Protein AF-A0A9D1GRP4-F1 (afdb_monomer_lite)

Secondary structure (DSSP, 8-state):
-HHHHHHHHHHHHHHHHHHHHHHHHHHHHHHHHSSPPPHHHHHHHHHHHHHHHHHHHHHHH-SSHHHHHHHHHHHHHHHHHHHHHHHHS-----HHHHHHHHHHHHHHHHHHHHS----

Sequence (119 aa):
MKSKLKSGLKIYLSLILFVLLVCFVYAFYLNKTNQEYHPVLKLFIGSISFLLLGLFYGNAVHKRGIFVGLFVAVVHLLLLKLIFFLSVGNYMFTPLSSAIYILSSGIGGILGISFKKIF

Radius of gyration: 15.11 Å; chains: 1; bounding box: 43×25×39 Å

Structure (mmCIF, N/CA/C/O backbone):
data_AF-A0A9D1GRP4-F1
#
_entry.id   AF-A0A9D1GRP4-F1
#
loop_
_atom_site.group_PDB
_atom_site.id
_atom_site.type_symbol
_atom_site.label_atom_id
_atom_site.label_alt_id
_atom_site.label_comp_id
_atom_site.label_asym_id
_atom_site.label_entity_id
_atom_site.label_seq_id
_atom_site.pdbx_PDB_ins_code
_atom_site.Cartn_x
_atom_site.Cartn_y
_atom_site.Cartn_z
_atom_site.occupancy
_atom_site.B_iso_or_equiv
_atom_site.auth_seq_id
_atom_site.auth_comp_id
_atom_site.auth_asym_id
_atom_site.auth_atom_id
_atom_site.pdbx_PDB_model_num
ATOM 1 N N . MET A 1 1 ? -29.128 8.405 10.572 1.00 46.88 1 MET A N 1
ATOM 2 C CA . MET A 1 1 ? -28.699 7.818 9.275 1.00 46.88 1 MET A CA 1
ATOM 3 C C . MET A 1 1 ? -27.796 8.744 8.447 1.00 46.88 1 MET A C 1
ATOM 5 O O . MET A 1 1 ? -26.764 8.282 7.978 1.00 46.88 1 MET A O 1
ATOM 9 N N . LYS A 1 2 ? -28.107 10.049 8.330 1.00 45.88 2 LYS A N 1
ATOM 10 C CA . LYS A 1 2 ? -27.313 11.034 7.557 1.00 45.88 2 LYS A CA 1
ATOM 11 C C . LYS A 1 2 ? -25.834 11.179 7.987 1.00 45.88 2 LYS A C 1
ATOM 13 O O . LYS A 1 2 ? -24.982 11.394 7.133 1.00 45.88 2 LYS A O 1
ATOM 18 N N . SER A 1 3 ? -25.501 11.034 9.277 1.00 55.53 3 SER A N 1
ATOM 19 C CA . SER A 1 3 ? -24.114 11.169 9.773 1.00 55.53 3 SER A CA 1
ATOM 20 C C . SER A 1 3 ? -23.215 9.969 9.442 1.00 55.53 3 SER A C 1
ATOM 22 O O . SER A 1 3 ? -22.076 10.164 9.027 1.00 55.53 3 SER A O 1
ATOM 24 N N . LYS A 1 4 ? -23.732 8.734 9.552 1.00 51.72 4 LYS A N 1
ATOM 25 C CA . LYS A 1 4 ? -23.003 7.507 9.172 1.00 51.72 4 LYS A CA 1
ATOM 26 C C . LYS A 1 4 ? -22.702 7.467 7.668 1.00 51.72 4 LYS A C 1
ATOM 28 O O . LYS A 1 4 ? -21.595 7.109 7.285 1.00 51.72 4 LYS A O 1
ATOM 33 N N . LEU A 1 5 ? -23.647 7.918 6.834 1.00 52.19 5 LEU A N 1
ATOM 34 C CA . LEU A 1 5 ? -23.454 8.065 5.385 1.00 52.19 5 LEU A CA 1
ATOM 35 C C . LEU A 1 5 ? -22.362 9.091 5.042 1.00 52.19 5 LEU A C 1
ATOM 37 O O . LEU A 1 5 ? -21.482 8.784 4.246 1.00 52.19 5 LEU A O 1
ATOM 41 N N . LYS A 1 6 ? -22.352 10.270 5.688 1.00 55.69 6 LYS A N 1
ATOM 42 C CA . LYS A 1 6 ? -21.291 11.281 5.497 1.00 55.69 6 LYS A CA 1
ATOM 43 C C . LYS A 1 6 ? -19.896 10.768 5.878 1.00 55.69 6 LYS A C 1
ATOM 45 O O . LYS A 1 6 ? -18.928 11.116 5.213 1.00 55.69 6 LYS A O 1
ATOM 50 N N . SER A 1 7 ? -19.789 9.959 6.933 1.00 57.56 7 SER A N 1
ATOM 51 C CA . SER A 1 7 ? -18.519 9.358 7.369 1.00 57.56 7 SER A CA 1
ATOM 52 C C . SER A 1 7 ? -18.015 8.297 6.383 1.00 57.56 7 SER A C 1
ATOM 54 O O . SER A 1 7 ? -16.849 8.342 6.000 1.00 57.56 7 SER A O 1
ATOM 56 N N . GLY A 1 8 ? -18.893 7.416 5.889 1.00 59.50 8 GLY A N 1
ATOM 57 C CA . GLY A 1 8 ? -18.529 6.429 4.866 1.00 59.50 8 GLY A CA 1
ATOM 58 C C . GLY A 1 8 ? -18.062 7.077 3.560 1.00 59.50 8 GLY A C 1
ATOM 59 O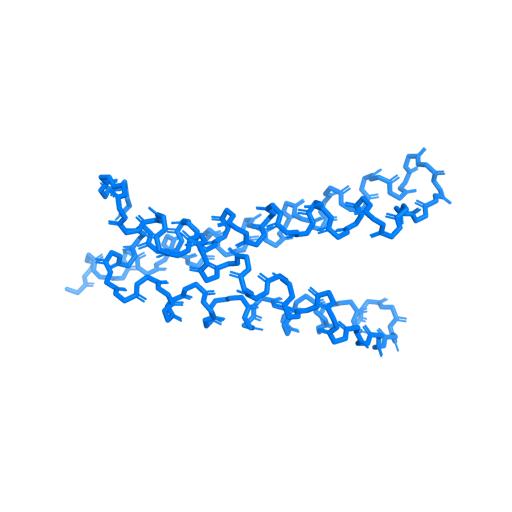 O . GLY A 1 8 ? -17.047 6.676 2.999 1.00 59.50 8 GLY A O 1
ATOM 60 N N . LEU A 1 9 ? -18.742 8.137 3.114 1.00 63.41 9 LEU A N 1
ATOM 61 C CA . LEU A 1 9 ? -18.410 8.842 1.870 1.00 63.41 9 LEU A CA 1
ATOM 62 C C . LEU A 1 9 ? -17.018 9.493 1.901 1.00 63.41 9 LEU A C 1
ATOM 64 O O . LEU A 1 9 ? -16.319 9.479 0.894 1.00 63.41 9 LEU A O 1
ATOM 68 N N . LYS A 1 10 ? -16.583 10.009 3.060 1.00 66.06 10 LYS A N 1
ATOM 69 C CA . LYS A 1 10 ? -15.226 10.560 3.233 1.00 66.06 10 LYS A CA 1
ATOM 70 C C . LYS A 1 10 ? -14.141 9.501 3.046 1.00 66.06 10 LYS A C 1
ATOM 72 O O . LYS A 1 10 ? -13.108 9.789 2.450 1.00 66.06 10 LYS A O 1
ATOM 77 N N . ILE A 1 11 ? -14.392 8.286 3.529 1.00 66.38 11 ILE A N 1
ATOM 78 C CA . ILE A 1 11 ? -13.467 7.157 3.402 1.00 66.38 11 ILE A CA 1
ATOM 79 C C . ILE A 1 11 ? -13.332 6.761 1.925 1.00 66.38 11 ILE A C 1
ATOM 81 O O . ILE A 1 11 ? -12.219 6.693 1.414 1.00 66.38 11 ILE A O 1
ATOM 85 N N . TYR A 1 12 ? -14.451 6.611 1.207 1.00 67.44 12 TYR A N 1
ATOM 86 C CA . TYR A 1 12 ? -14.433 6.323 -0.235 1.00 67.44 12 TYR A CA 1
ATOM 87 C C . TYR A 1 12 ? -13.781 7.436 -1.064 1.00 67.44 12 TYR A C 1
ATOM 89 O O . TYR A 1 12 ? -13.024 7.151 -1.988 1.00 67.44 12 TYR A O 1
ATOM 97 N N . LEU A 1 13 ? -14.023 8.704 -0.724 1.00 72.00 13 LEU A N 1
ATOM 98 C CA . LEU A 1 13 ? -13.378 9.830 -1.400 1.00 72.00 13 LEU A CA 1
ATOM 99 C C . LEU A 1 13 ? -11.856 9.817 -1.182 1.00 72.00 13 LEU A C 1
ATOM 101 O O . LEU A 1 13 ? -11.103 10.019 -2.131 1.00 72.00 13 LEU A O 1
ATOM 105 N N . SER A 1 14 ? -11.403 9.515 0.040 1.00 68.88 14 SER A N 1
ATOM 106 C CA . SER A 1 14 ? -9.982 9.315 0.351 1.00 68.88 14 SER A CA 1
ATOM 107 C C . SER A 1 14 ? -9.382 8.140 -0.433 1.00 68.88 14 SER A C 1
ATOM 109 O O . SER A 1 14 ? -8.247 8.248 -0.893 1.00 68.88 14 SER A O 1
ATOM 111 N N . LEU A 1 15 ? -10.155 7.067 -0.639 1.00 68.81 15 LEU A N 1
ATOM 112 C CA . LEU A 1 15 ? -9.794 5.911 -1.471 1.00 68.81 15 LEU A CA 1
ATOM 113 C C . LEU A 1 15 ? -9.471 6.336 -2.909 1.00 68.81 15 LEU A C 1
ATOM 115 O O . LEU A 1 15 ? -8.391 6.061 -3.427 1.00 68.81 15 LEU A O 1
ATOM 119 N N . ILE A 1 16 ? -10.404 7.054 -3.533 1.00 74.62 16 ILE A N 1
ATOM 120 C CA . ILE A 1 16 ? -10.297 7.488 -4.930 1.00 74.62 16 ILE A CA 1
ATOM 121 C C . ILE A 1 16 ? -9.142 8.481 -5.096 1.00 74.62 16 ILE A C 1
ATOM 123 O O . ILE A 1 16 ? -8.347 8.347 -6.025 1.00 74.62 16 ILE A O 1
ATOM 127 N N . LEU A 1 17 ? -9.007 9.436 -4.171 1.00 77.31 17 LEU A N 1
ATOM 128 C CA . LEU A 1 17 ? -7.905 10.403 -4.163 1.00 77.31 17 LEU A CA 1
ATOM 129 C C . LEU A 1 17 ? -6.539 9.727 -4.047 1.00 77.31 17 LEU A C 1
ATOM 131 O O . LEU A 1 17 ? -5.615 10.112 -4.760 1.00 77.31 17 LEU A O 1
ATOM 135 N N . PHE A 1 18 ? -6.409 8.717 -3.186 1.00 76.00 18 PHE A N 1
ATOM 136 C CA . PHE A 1 18 ? -5.158 7.979 -3.033 1.00 76.00 18 PHE A CA 1
ATOM 137 C C . PHE A 1 18 ? -4.764 7.268 -4.331 1.00 76.00 18 PHE A C 1
ATOM 139 O O . PHE A 1 18 ? -3.632 7.414 -4.791 1.00 76.00 18 PHE A O 1
ATOM 146 N N . VAL A 1 19 ? -5.702 6.546 -4.953 1.00 75.44 19 VAL A N 1
ATOM 147 C CA . VAL A 1 19 ? -5.446 5.838 -6.217 1.00 75.44 19 VAL A CA 1
ATOM 148 C C . VAL A 1 19 ? -5.073 6.823 -7.328 1.00 75.44 19 VAL A C 1
ATOM 150 O O . VAL A 1 19 ? -4.068 6.615 -8.007 1.00 75.44 19 VAL A O 1
ATOM 153 N N . LEU A 1 20 ? -5.818 7.925 -7.469 1.00 79.06 20 LEU A N 1
ATOM 154 C CA . LEU A 1 20 ? -5.521 8.974 -8.450 1.00 79.06 20 LEU A CA 1
ATOM 155 C C . LEU A 1 20 ? -4.130 9.573 -8.248 1.00 79.06 20 LEU A C 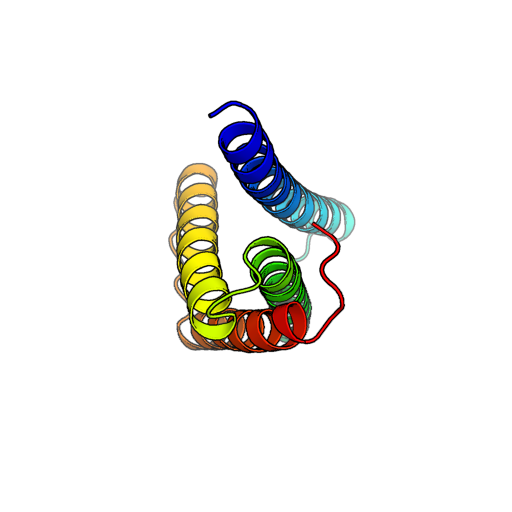1
ATOM 157 O O . LEU A 1 20 ? -3.391 9.730 -9.217 1.00 79.06 20 LEU A O 1
ATOM 161 N N . LEU A 1 21 ? -3.759 9.879 -7.004 1.00 81.44 21 LEU A N 1
ATOM 162 C CA . LEU A 1 21 ? -2.463 10.471 -6.686 1.00 81.44 21 LEU A CA 1
ATOM 163 C C . LEU A 1 21 ? -1.317 9.513 -7.024 1.00 81.44 21 LEU A C 1
ATOM 165 O O . LEU A 1 21 ? -0.353 9.924 -7.666 1.00 81.44 21 LEU A O 1
ATOM 169 N N . VAL A 1 22 ? -1.431 8.234 -6.657 1.00 77.19 22 VAL A N 1
ATOM 170 C CA . VAL A 1 22 ? -0.410 7.221 -6.974 1.00 77.19 22 VAL A CA 1
ATOM 171 C C . VAL A 1 22 ? -0.270 7.038 -8.487 1.00 77.19 22 VAL A C 1
ATOM 173 O O . VAL A 1 22 ? 0.851 7.036 -9.002 1.00 77.19 22 VAL A O 1
ATOM 176 N N . CYS A 1 23 ? -1.386 6.935 -9.214 1.00 77.69 23 CYS A N 1
ATOM 177 C CA . CYS A 1 23 ? -1.372 6.828 -10.673 1.00 77.69 23 CYS A CA 1
ATOM 178 C C . CYS A 1 23 ? -0.761 8.070 -11.334 1.00 77.69 23 CYS A C 1
ATOM 180 O O . CYS A 1 23 ? 0.064 7.931 -12.235 1.00 77.69 23 CYS A O 1
ATOM 182 N N . PHE A 1 24 ? -1.117 9.270 -10.869 1.00 81.94 24 PHE A N 1
ATOM 183 C CA . PHE A 1 24 ? -0.592 10.528 -11.398 1.00 81.94 24 PHE A CA 1
ATOM 184 C C . PHE A 1 24 ? 0.919 10.654 -11.184 1.00 81.94 24 PHE A C 1
ATOM 186 O O . PHE A 1 24 ? 1.643 10.956 -12.130 1.00 81.94 24 PHE A O 1
ATOM 193 N N . VAL A 1 25 ? 1.411 10.372 -9.972 1.00 80.31 25 VAL A N 1
ATOM 194 C CA . VAL A 1 25 ? 2.851 10.419 -9.661 1.00 80.31 25 VAL A CA 1
ATOM 195 C C . VAL A 1 25 ? 3.627 9.431 -10.533 1.00 80.31 25 VAL A C 1
ATOM 197 O O . VAL A 1 25 ? 4.661 9.791 -11.098 1.00 80.31 25 VAL A O 1
ATOM 200 N N . TYR A 1 26 ? 3.113 8.208 -10.691 1.00 76.12 26 TYR A N 1
ATOM 201 C CA . TYR A 1 26 ? 3.752 7.189 -11.523 1.00 76.12 26 TYR A CA 1
ATOM 202 C C . TYR A 1 26 ? 3.779 7.582 -13.009 1.00 76.12 26 TYR A C 1
ATOM 204 O O . TYR A 1 26 ? 4.829 7.494 -13.647 1.00 76.12 26 TYR A O 1
ATOM 212 N N . ALA A 1 27 ? 2.658 8.071 -13.549 1.00 77.88 27 ALA A N 1
ATOM 213 C CA . ALA A 1 27 ? 2.563 8.514 -14.939 1.00 77.88 27 ALA A CA 1
ATOM 214 C C . ALA A 1 27 ? 3.451 9.738 -15.223 1.00 77.88 27 ALA A C 1
ATOM 216 O O . ALA A 1 27 ? 4.132 9.786 -16.247 1.00 77.88 27 ALA A O 1
ATOM 217 N N . PHE A 1 28 ? 3.487 10.706 -14.302 1.00 82.25 28 PHE A N 1
ATOM 218 C CA . PHE A 1 28 ? 4.332 11.893 -14.424 1.00 82.25 28 PHE A CA 1
ATOM 219 C C . PHE A 1 28 ? 5.819 11.532 -14.456 1.00 82.25 28 PHE A C 1
ATOM 221 O O . PHE A 1 28 ? 6.570 12.081 -15.262 1.00 82.25 28 PHE A O 1
ATOM 228 N N . TYR A 1 29 ? 6.246 10.595 -13.607 1.00 77.44 29 TYR A N 1
ATOM 229 C CA . TYR A 1 29 ? 7.626 10.125 -13.605 1.00 77.44 29 TYR A CA 1
ATOM 230 C C . TYR A 1 29 ? 8.003 9.449 -14.921 1.00 77.44 29 TYR A C 1
ATOM 232 O O . TYR A 1 29 ? 8.988 9.852 -15.532 1.00 77.44 29 TYR A O 1
ATOM 240 N N . LEU A 1 30 ? 7.186 8.498 -15.387 1.00 78.06 30 LEU A N 1
ATOM 241 C CA . LEU A 1 30 ? 7.398 7.813 -16.666 1.00 78.06 30 LEU A CA 1
ATOM 242 C C . LEU A 1 30 ? 7.538 8.803 -17.826 1.00 78.06 30 LEU A C 1
ATOM 244 O O . LEU A 1 30 ? 8.473 8.685 -18.611 1.00 78.06 30 LEU A O 1
ATOM 248 N N . ASN A 1 31 ? 6.663 9.810 -17.890 1.00 80.06 31 ASN A N 1
ATOM 249 C CA . ASN A 1 31 ? 6.699 10.823 -18.946 1.00 80.06 31 ASN A CA 1
ATOM 250 C C . ASN A 1 31 ? 7.966 11.698 -18.894 1.00 80.06 31 ASN A C 1
ATOM 252 O O . ASN A 1 31 ? 8.417 12.21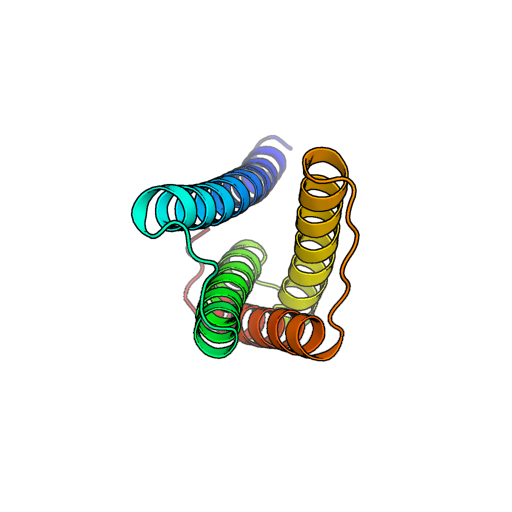3 -19.912 1.00 80.06 31 ASN A O 1
ATOM 256 N N . LYS A 1 32 ? 8.551 11.893 -17.705 1.00 77.12 32 LYS A N 1
ATOM 257 C CA . LYS A 1 32 ? 9.716 12.768 -17.525 1.00 77.12 32 LYS A CA 1
ATOM 258 C C . LYS A 1 32 ? 11.051 12.049 -17.696 1.00 77.12 32 LYS A C 1
ATOM 260 O O . LYS A 1 32 ? 12.011 12.673 -18.140 1.00 77.12 32 LYS A O 1
ATOM 265 N N . THR A 1 33 ? 11.137 10.776 -17.320 1.00 75.12 33 THR A N 1
ATOM 266 C CA . THR A 1 33 ? 12.394 10.013 -17.358 1.00 75.12 33 THR A CA 1
ATOM 267 C C . THR A 1 33 ? 12.466 9.024 -18.515 1.00 75.12 33 THR A C 1
ATOM 269 O O . THR A 1 33 ? 13.563 8.563 -18.820 1.00 75.12 33 THR A O 1
ATOM 272 N N . ASN A 1 34 ? 11.335 8.674 -19.147 1.00 75.88 34 ASN A N 1
ATOM 273 C CA . ASN A 1 34 ? 11.207 7.546 -20.084 1.00 75.88 34 ASN A CA 1
ATOM 274 C C . ASN A 1 34 ? 11.774 6.224 -19.533 1.00 75.88 34 ASN A C 1
ATOM 276 O O . ASN A 1 34 ? 12.117 5.314 -20.286 1.00 75.88 34 ASN A O 1
ATOM 280 N N . GLN A 1 35 ? 11.888 6.111 -18.211 1.00 73.44 35 GLN A N 1
ATOM 281 C CA . GLN A 1 35 ? 12.460 4.961 -17.527 1.00 73.44 35 GLN A CA 1
ATOM 282 C C . GLN A 1 35 ? 11.517 4.506 -16.424 1.00 73.44 35 GLN A C 1
ATOM 284 O O . GLN A 1 35 ? 10.913 5.317 -15.717 1.00 73.44 35 GLN A O 1
ATOM 289 N N . GLU A 1 36 ? 11.415 3.191 -16.244 1.00 71.88 36 GLU A N 1
ATOM 290 C CA . GLU A 1 36 ? 10.778 2.656 -15.051 1.00 71.88 36 GLU A CA 1
ATOM 291 C C . GLU A 1 36 ? 11.612 2.973 -13.808 1.00 71.88 36 GLU A C 1
ATOM 293 O O . GLU A 1 36 ? 12.843 3.000 -13.838 1.00 71.88 36 GLU A O 1
ATOM 298 N N . TYR A 1 37 ? 10.928 3.188 -12.683 1.00 71.12 37 TYR A N 1
ATOM 299 C CA . TYR A 1 37 ? 11.592 3.341 -11.396 1.00 71.12 37 TYR A CA 1
ATOM 300 C C . TYR A 1 37 ? 12.502 2.153 -11.096 1.00 71.12 37 TYR A C 1
ATOM 302 O O . TYR A 1 37 ? 12.097 0.996 -11.240 1.00 71.12 37 TYR A O 1
ATOM 310 N N . HIS A 1 38 ? 13.680 2.449 -10.541 1.00 82.06 38 HIS A N 1
ATOM 311 C CA . HIS A 1 38 ? 14.541 1.426 -9.964 1.00 82.06 38 HIS A CA 1
ATOM 312 C C . HIS A 1 38 ? 13.737 0.566 -8.961 1.00 82.06 38 HIS A C 1
ATOM 314 O O . HIS A 1 38 ? 13.020 1.135 -8.126 1.00 82.06 38 HIS A O 1
ATOM 320 N N . PRO A 1 39 ? 13.846 -0.779 -8.983 1.00 81.06 39 PRO A N 1
ATOM 321 C CA . PRO A 1 39 ? 12.986 -1.668 -8.193 1.00 81.06 39 PRO A CA 1
ATOM 322 C C . PRO A 1 39 ? 12.958 -1.346 -6.693 1.00 81.06 39 PRO A C 1
ATOM 324 O O . PRO A 1 39 ? 11.900 -1.374 -6.067 1.00 81.06 39 PRO A O 1
ATOM 327 N N . VAL A 1 40 ? 14.111 -0.971 -6.131 1.00 83.50 40 VAL A N 1
ATOM 328 C CA . VAL A 1 40 ? 14.244 -0.562 -4.721 1.00 83.50 40 VAL A CA 1
ATOM 329 C C . VAL A 1 40 ? 13.457 0.716 -4.429 1.00 83.50 40 VAL A C 1
ATOM 331 O O . VAL A 1 40 ? 12.746 0.789 -3.429 1.00 83.50 40 VAL A O 1
ATOM 334 N N . LEU A 1 41 ? 13.529 1.711 -5.318 1.00 82.38 41 LEU A N 1
ATOM 335 C CA . LEU A 1 41 ? 12.809 2.972 -5.150 1.00 82.38 41 LEU A CA 1
ATOM 336 C C . LEU A 1 41 ? 11.295 2.755 -5.269 1.00 82.38 41 LEU A C 1
ATOM 338 O O . LEU A 1 41 ? 10.528 3.292 -4.473 1.00 82.38 41 LEU A O 1
ATOM 342 N N . LYS A 1 42 ? 10.869 1.909 -6.217 1.00 83.56 42 LYS A N 1
ATOM 343 C CA . LYS A 1 42 ? 9.467 1.500 -6.388 1.00 83.56 42 LYS A CA 1
ATOM 344 C C . LYS A 1 42 ? 8.924 0.840 -5.120 1.00 83.56 42 LYS A C 1
ATOM 346 O O . LYS A 1 42 ? 7.825 1.174 -4.681 1.00 83.56 42 LYS A O 1
ATOM 351 N N . LEU A 1 43 ? 9.711 -0.050 -4.512 1.00 86.56 43 LEU A N 1
ATOM 352 C CA . LEU A 1 43 ? 9.363 -0.712 -3.257 1.00 86.56 43 LEU A CA 1
ATOM 353 C C . LEU A 1 43 ? 9.287 0.274 -2.084 1.00 86.56 43 LEU A C 1
ATOM 355 O O . LEU A 1 43 ? 8.351 0.211 -1.287 1.00 86.56 43 LEU A O 1
ATOM 359 N N . PHE A 1 44 ? 10.235 1.205 -1.991 1.00 88.38 44 PHE A N 1
ATOM 360 C CA . PHE A 1 44 ? 10.262 2.214 -0.934 1.00 88.38 44 PHE A CA 1
ATOM 361 C C . PHE A 1 44 ? 9.055 3.159 -1.010 1.00 88.38 44 PHE A C 1
ATOM 363 O O . PHE A 1 44 ? 8.319 3.299 -0.032 1.00 88.38 44 PHE A O 1
ATOM 370 N N . ILE A 1 45 ? 8.792 3.734 -2.189 1.00 86.81 45 ILE A N 1
ATOM 371 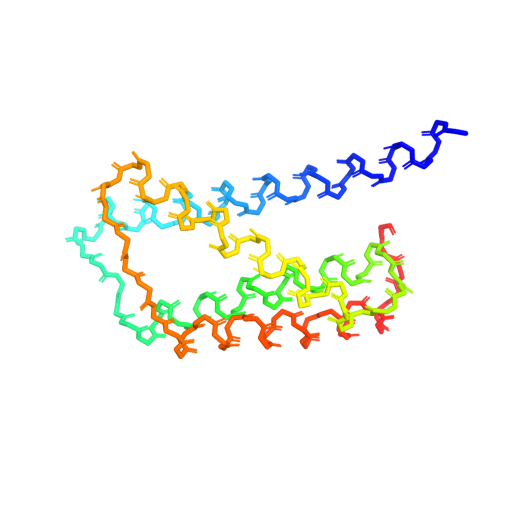C CA . ILE A 1 45 ? 7.643 4.622 -2.424 1.00 86.81 45 ILE A CA 1
ATOM 372 C C . ILE A 1 45 ? 6.335 3.871 -2.162 1.00 86.81 45 ILE A C 1
ATOM 374 O O . ILE A 1 45 ? 5.488 4.365 -1.419 1.00 86.81 45 ILE A O 1
ATOM 378 N N . GLY A 1 46 ? 6.193 2.654 -2.700 1.00 87.62 46 GLY A N 1
ATOM 379 C CA . GLY A 1 46 ? 5.011 1.822 -2.475 1.00 87.62 46 GLY A CA 1
ATOM 380 C C . GLY A 1 46 ? 4.770 1.530 -0.994 1.00 87.62 46 GLY A C 1
ATOM 381 O O . GLY A 1 46 ? 3.644 1.663 -0.520 1.00 87.62 46 GLY A O 1
ATOM 382 N N . SER A 1 47 ? 5.824 1.216 -0.237 1.00 90.31 47 SER A N 1
ATOM 383 C CA . SER A 1 47 ? 5.715 0.956 1.205 1.00 90.31 47 SER A CA 1
ATOM 384 C C . SER A 1 47 ? 5.233 2.193 1.961 1.00 90.31 47 SER A C 1
ATOM 386 O O . SER A 1 47 ? 4.278 2.104 2.727 1.00 90.31 47 SER A O 1
ATOM 388 N N . ILE A 1 48 ? 5.810 3.369 1.690 1.00 91.56 48 ILE A N 1
ATOM 389 C CA . ILE A 1 48 ? 5.369 4.627 2.313 1.00 91.56 48 ILE A CA 1
ATOM 390 C C . ILE A 1 48 ? 3.906 4.931 1.969 1.00 91.56 48 ILE A C 1
ATOM 392 O O . ILE A 1 48 ? 3.125 5.289 2.852 1.00 91.56 48 ILE A O 1
ATOM 396 N N . SER A 1 49 ? 3.508 4.760 0.706 1.00 89.62 49 SER A N 1
ATOM 397 C CA . SER A 1 49 ? 2.125 4.994 0.283 1.00 89.62 49 SER A CA 1
ATOM 398 C C . SER A 1 49 ? 1.143 4.068 1.0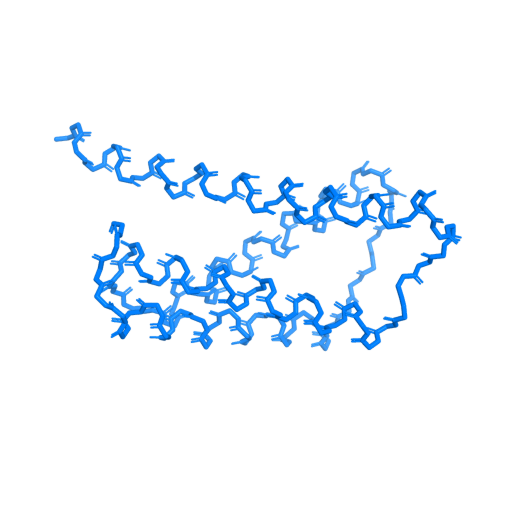06 1.00 89.62 49 SER A C 1
ATOM 400 O O . SER A 1 49 ? 0.126 4.535 1.517 1.00 89.62 49 SER A O 1
ATOM 402 N N . PHE A 1 50 ? 1.448 2.772 1.103 1.00 92.19 50 PHE A N 1
ATOM 403 C CA . PHE A 1 50 ? 0.587 1.812 1.799 1.00 92.19 50 PHE A CA 1
ATOM 404 C C . PHE A 1 50 ? 0.564 2.023 3.319 1.00 92.19 50 PHE A C 1
ATOM 406 O O . PHE A 1 50 ? -0.488 1.830 3.935 1.00 92.19 50 PHE A O 1
ATOM 413 N N . LEU A 1 51 ? 1.668 2.480 3.917 1.00 91.38 51 LEU A N 1
ATOM 414 C CA . LEU A 1 51 ? 1.718 2.885 5.323 1.00 91.38 51 LEU A CA 1
ATOM 415 C C . LEU A 1 51 ? 0.782 4.062 5.600 1.00 91.38 51 LEU A C 1
ATOM 417 O O . LEU A 1 51 ? -0.028 3.999 6.525 1.00 91.38 51 LEU A O 1
ATOM 421 N N . LEU A 1 52 ? 0.843 5.113 4.777 1.00 89.81 52 LEU A N 1
ATOM 422 C CA . LEU A 1 52 ? -0.045 6.273 4.901 1.00 89.81 52 LEU A CA 1
ATOM 423 C C . LEU A 1 52 ? -1.510 5.888 4.690 1.00 89.81 52 LEU A C 1
ATOM 425 O O . LEU A 1 52 ? -2.373 6.315 5.454 1.00 89.81 52 LEU A O 1
ATOM 429 N N . LEU A 1 53 ? -1.788 5.035 3.702 1.00 89.31 53 LEU A N 1
ATOM 430 C CA . LEU A 1 53 ? -3.123 4.488 3.471 1.00 89.31 53 LEU A CA 1
ATOM 431 C C . LEU A 1 53 ? -3.655 3.787 4.729 1.00 89.31 53 LEU A C 1
ATOM 433 O O . LEU A 1 53 ? -4.752 4.092 5.196 1.00 89.31 53 LEU A O 1
ATOM 437 N N . GLY A 1 54 ? -2.848 2.898 5.312 1.00 88.31 54 GLY A N 1
ATOM 438 C CA . GLY A 1 54 ? -3.187 2.210 6.553 1.00 88.31 54 GLY A CA 1
ATOM 439 C C . GLY A 1 54 ? -3.452 3.188 7.694 1.00 88.31 54 GLY A C 1
ATOM 440 O O . GLY A 1 54 ? -4.451 3.054 8.396 1.00 88.31 54 GLY A O 1
ATOM 441 N N . LEU A 1 55 ? -2.611 4.215 7.833 1.00 89.50 55 LEU A N 1
ATOM 442 C CA . LEU A 1 55 ? -2.735 5.251 8.858 1.00 89.50 55 LEU A CA 1
ATOM 443 C C . LEU A 1 55 ? -4.043 6.027 8.740 1.00 89.50 55 LEU A C 1
ATOM 445 O O . LEU A 1 55 ? -4.764 6.152 9.732 1.00 89.50 55 LEU A O 1
ATOM 449 N N . PHE A 1 56 ? -4.394 6.504 7.547 1.00 87.00 56 PHE A N 1
ATOM 450 C CA . PHE A 1 56 ? -5.628 7.264 7.349 1.00 87.00 56 PHE A CA 1
ATOM 451 C C . PHE A 1 56 ? -6.872 6.420 7.626 1.00 87.00 56 PHE A C 1
ATOM 453 O O . PHE A 1 56 ? -7.780 6.866 8.332 1.00 87.00 56 PHE A O 1
ATOM 460 N N . TYR A 1 57 ? -6.898 5.180 7.140 1.00 85.19 57 TYR A N 1
ATOM 461 C CA . TYR A 1 57 ? -8.025 4.278 7.367 1.00 85.19 57 TYR A CA 1
ATOM 462 C C . TYR A 1 57 ? -8.130 3.817 8.822 1.00 85.19 57 TYR A C 1
ATOM 464 O O . TYR A 1 57 ? -9.229 3.785 9.385 1.00 85.19 57 TYR A O 1
ATOM 472 N N . GLY A 1 58 ? -6.996 3.512 9.453 1.00 84.94 58 GLY A N 1
ATOM 473 C CA . GLY A 1 58 ? -6.915 3.204 10.876 1.00 84.94 58 GLY A CA 1
ATOM 474 C C . GLY A 1 58 ? -7.430 4.361 11.731 1.00 84.94 58 GLY A C 1
ATOM 475 O O . GLY A 1 58 ? -8.229 4.135 12.639 1.00 84.94 58 GLY A O 1
ATOM 476 N N . ASN A 1 59 ? -7.063 5.601 11.395 1.00 85.56 59 ASN A N 1
ATOM 477 C CA . ASN A 1 59 ? -7.538 6.795 12.095 1.00 85.56 59 ASN A CA 1
ATOM 478 C C . ASN A 1 59 ? -9.051 7.010 11.912 1.00 85.56 59 ASN A C 1
ATOM 480 O O . ASN A 1 59 ? -9.758 7.212 12.899 1.00 85.56 59 ASN A O 1
ATOM 484 N N . ALA A 1 60 ? -9.565 6.877 10.685 1.00 81.62 60 ALA A N 1
ATOM 485 C CA . ALA A 1 60 ? -10.985 7.083 10.383 1.00 81.62 60 ALA A CA 1
ATOM 486 C C . ALA A 1 60 ? -11.902 6.064 11.087 1.00 81.62 60 ALA A C 1
ATOM 488 O O . ALA A 1 60 ? -12.934 6.420 11.669 1.00 81.62 60 ALA A O 1
ATOM 489 N N . VAL A 1 61 ? -11.530 4.779 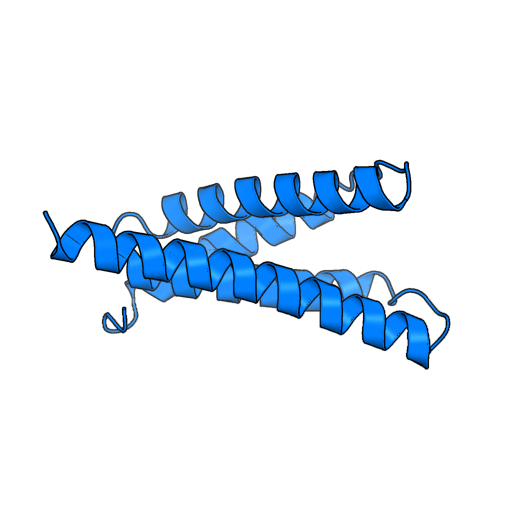11.065 1.00 81.50 61 VAL A N 1
ATOM 490 C CA . VAL A 1 61 ? -12.325 3.722 11.710 1.00 81.50 61 VAL A CA 1
ATOM 491 C C . VAL A 1 61 ? -12.100 3.713 13.226 1.00 81.50 61 VAL A C 1
ATOM 493 O O . VAL A 1 61 ? -13.034 3.442 13.986 1.00 81.50 61 VAL A O 1
ATOM 496 N N . HIS A 1 62 ? -10.887 4.050 13.677 1.00 79.56 62 HIS A N 1
ATOM 497 C CA . HIS A 1 62 ? -10.464 4.142 15.081 1.00 79.56 62 HIS A CA 1
ATOM 498 C C . HIS A 1 62 ? -10.748 2.879 15.924 1.00 79.56 62 HIS A C 1
ATOM 500 O O . HIS A 1 62 ? -10.806 2.914 17.151 1.00 79.56 62 HIS A O 1
ATOM 506 N N . LYS A 1 63 ? -10.967 1.740 15.257 1.00 76.25 63 LYS A N 1
ATOM 507 C CA . LYS A 1 63 ? -11.203 0.415 15.839 1.00 76.25 63 LYS A CA 1
ATOM 508 C C . LYS A 1 63 ? -10.503 -0.622 14.974 1.00 76.25 63 LYS A C 1
ATOM 510 O O . LYS A 1 63 ? -10.565 -0.535 13.752 1.00 76.25 63 LYS A O 1
ATOM 515 N N . ARG A 1 64 ? -9.893 -1.628 15.613 1.00 82.56 64 ARG A N 1
ATOM 516 C CA . ARG A 1 64 ? -9.234 -2.767 14.941 1.00 82.56 64 ARG A CA 1
ATOM 517 C C . ARG A 1 64 ? -8.261 -2.321 13.829 1.00 82.56 64 ARG A C 1
ATOM 519 O O . ARG A 1 64 ? -8.329 -2.826 12.713 1.00 82.56 64 ARG A O 1
ATOM 526 N N . GLY A 1 65 ? -7.359 -1.386 14.148 1.00 83.00 65 GLY A N 1
ATOM 527 C CA . GLY A 1 65 ? -6.461 -0.719 13.191 1.00 83.00 65 GLY A CA 1
ATOM 528 C C . GLY A 1 65 ? -5.674 -1.662 12.275 1.00 83.00 65 GLY A C 1
ATOM 529 O O . GLY A 1 65 ? -5.683 -1.462 11.066 1.00 83.00 65 GLY A O 1
ATOM 530 N N . ILE A 1 66 ? -5.093 -2.740 12.824 1.00 88.12 66 ILE A N 1
ATOM 531 C CA . ILE A 1 66 ? -4.426 -3.805 12.042 1.00 88.12 66 ILE A CA 1
ATOM 532 C C . ILE A 1 66 ? -5.344 -4.382 10.971 1.00 88.12 66 ILE A C 1
ATOM 534 O O . ILE A 1 66 ? -4.980 -4.416 9.801 1.00 88.12 66 ILE A O 1
ATOM 538 N N . PHE A 1 67 ? -6.539 -4.830 11.363 1.00 87.81 67 PHE A N 1
ATOM 539 C CA . PHE A 1 67 ? -7.454 -5.505 10.446 1.00 87.81 67 PHE A CA 1
ATOM 540 C C . PHE A 1 67 ? -7.918 -4.561 9.346 1.00 87.81 67 PHE A C 1
ATOM 542 O O . PHE A 1 67 ? -7.991 -4.963 8.189 1.00 87.81 67 PHE A O 1
ATOM 549 N N . VAL A 1 68 ? -8.190 -3.304 9.700 1.00 87.62 68 VAL A N 1
ATOM 550 C CA . VAL A 1 68 ? -8.570 -2.274 8.735 1.00 87.62 68 VAL A CA 1
ATOM 551 C C . VAL A 1 68 ? -7.425 -2.012 7.756 1.00 87.62 68 VAL A C 1
ATOM 553 O O . VAL A 1 68 ? -7.656 -2.063 6.553 1.00 87.62 68 VAL A O 1
ATOM 556 N N . GLY A 1 69 ? -6.199 -1.797 8.242 1.00 88.69 69 GLY A N 1
ATOM 557 C CA . GLY A 1 69 ? -5.031 -1.557 7.389 1.00 88.69 69 GLY A CA 1
ATOM 558 C C . GLY A 1 69 ? -4.757 -2.717 6.429 1.00 88.69 69 GLY A C 1
ATOM 559 O O . GLY A 1 69 ? -4.654 -2.510 5.222 1.00 88.69 69 GLY A O 1
ATOM 560 N N . LEU A 1 70 ? -4.737 -3.953 6.938 1.00 92.00 70 LEU A N 1
ATOM 561 C CA . LEU A 1 70 ? -4.534 -5.154 6.119 1.00 92.00 70 LEU A CA 1
ATOM 562 C C . LEU A 1 70 ? -5.638 -5.330 5.067 1.00 92.00 70 LEU A C 1
ATOM 564 O O . LEU A 1 70 ? -5.343 -5.571 3.897 1.00 92.00 70 LEU A O 1
ATOM 568 N N . PHE A 1 71 ? -6.905 -5.187 5.464 1.00 89.69 71 PHE A N 1
ATOM 569 C CA . PHE A 1 71 ? -8.041 -5.345 4.557 1.00 89.69 71 PHE A CA 1
ATOM 570 C C . PHE A 1 71 ? -8.012 -4.304 3.435 1.00 89.69 71 PHE A C 1
ATOM 572 O O . PHE A 1 71 ? -8.132 -4.640 2.256 1.00 89.69 71 PHE A O 1
ATOM 579 N N . VAL A 1 72 ? -7.797 -3.040 3.798 1.00 89.56 72 VAL A N 1
ATOM 580 C CA . VAL A 1 72 ? -7.727 -1.928 2.849 1.00 89.56 72 VAL A CA 1
ATOM 581 C C . VAL A 1 72 ? -6.562 -2.125 1.884 1.00 89.56 72 VAL A C 1
ATOM 583 O O . VAL A 1 72 ? -6.744 -1.923 0.683 1.00 89.56 72 VAL A O 1
ATOM 586 N N . ALA A 1 73 ? -5.405 -2.583 2.366 1.00 91.75 73 ALA A N 1
ATOM 587 C CA . ALA A 1 73 ? -4.264 -2.878 1.511 1.00 91.75 73 ALA A CA 1
ATOM 588 C C . ALA A 1 73 ? -4.581 -3.941 0.461 1.00 91.75 73 ALA A C 1
ATOM 590 O O . ALA A 1 73 ? -4.311 -3.718 -0.716 1.00 91.75 73 ALA A O 1
ATOM 591 N N . VAL A 1 74 ? -5.192 -5.062 0.855 1.00 91.94 74 VAL A N 1
ATOM 592 C CA . VAL A 1 74 ? -5.562 -6.134 -0.085 1.00 91.94 74 VAL A CA 1
ATOM 593 C C . VAL A 1 74 ? -6.515 -5.609 -1.158 1.00 91.94 74 VAL A C 1
ATOM 595 O O . VAL A 1 74 ? -6.269 -5.814 -2.346 1.00 91.94 74 VAL A O 1
ATOM 598 N N . VAL A 1 75 ? -7.555 -4.871 -0.757 1.00 89.31 75 VAL A N 1
ATOM 599 C CA . VAL A 1 75 ? -8.520 -4.278 -1.696 1.00 89.31 75 VAL A CA 1
ATOM 600 C C . VAL A 1 75 ? -7.823 -3.343 -2.689 1.00 89.31 75 VAL A C 1
ATOM 602 O O . VAL A 1 75 ? -8.050 -3.452 -3.892 1.00 89.31 75 VAL A O 1
ATOM 605 N N . HIS A 1 76 ? -6.937 -2.461 -2.218 1.00 88.25 76 HIS A N 1
ATOM 606 C CA . HIS A 1 76 ? -6.230 -1.515 -3.089 1.00 88.25 76 HIS A CA 1
ATOM 607 C C . HIS A 1 76 ? -5.239 -2.194 -4.021 1.00 88.25 76 HIS A C 1
ATOM 609 O O . HIS A 1 76 ? -5.103 -1.789 -5.173 1.00 88.25 76 HIS A O 1
ATOM 615 N N . LEU A 1 77 ? -4.545 -3.221 -3.541 1.00 89.19 77 LEU A N 1
ATOM 616 C CA . LEU A 1 77 ? -3.572 -3.951 -4.340 1.00 89.19 77 LEU A CA 1
ATOM 617 C C . LEU A 1 77 ? -4.278 -4.681 -5.488 1.00 89.19 77 LEU A C 1
ATOM 619 O O . LEU A 1 77 ? -3.836 -4.583 -6.631 1.00 89.19 77 LEU A O 1
ATOM 623 N N . LEU A 1 78 ? -5.417 -5.323 -5.209 1.00 87.69 78 LEU A N 1
ATOM 624 C CA . LEU A 1 78 ? -6.258 -5.940 -6.237 1.00 87.69 78 LEU A CA 1
ATOM 625 C C . LEU A 1 78 ? -6.815 -4.904 -7.220 1.00 87.69 78 LEU A C 1
ATOM 627 O O . LEU A 1 78 ? -6.736 -5.122 -8.427 1.00 87.69 78 LEU A O 1
ATOM 631 N N . LEU A 1 79 ? -7.312 -3.764 -6.728 1.00 86.12 79 LEU A N 1
ATOM 632 C CA . LEU A 1 79 ? -7.852 -2.699 -7.577 1.00 86.12 79 LEU A CA 1
ATOM 633 C C . LEU A 1 79 ? -6.779 -2.114 -8.508 1.00 86.12 79 LEU A C 1
ATOM 635 O O . LEU A 1 79 ? -7.003 -2.000 -9.710 1.00 86.12 79 LEU A O 1
ATOM 639 N N . LEU A 1 80 ? -5.593 -1.798 -7.979 1.00 84.88 80 LEU A N 1
ATOM 640 C CA . LEU A 1 80 ? -4.466 -1.308 -8.775 1.00 84.88 80 LEU A CA 1
ATOM 641 C C . LEU A 1 80 ? -4.056 -2.337 -9.827 1.00 84.88 80 LEU A C 1
ATOM 643 O O . LEU A 1 80 ? -3.859 -1.978 -10.985 1.00 84.88 80 LEU A O 1
ATOM 647 N N . LYS A 1 81 ? -3.959 -3.620 -9.460 1.00 83.81 81 LYS A N 1
ATOM 648 C CA . LYS A 1 81 ? -3.622 -4.684 -10.414 1.00 83.81 81 LYS A CA 1
ATOM 649 C C . LYS A 1 81 ? -4.683 -4.845 -11.497 1.00 83.81 81 LYS A C 1
ATOM 651 O O . LYS A 1 81 ? -4.308 -5.030 -12.648 1.00 83.81 81 LYS A O 1
ATOM 656 N N . LEU A 1 82 ? -5.964 -4.730 -11.154 1.00 83.25 82 LEU A N 1
ATOM 657 C CA . LEU A 1 82 ? -7.054 -4.749 -12.127 1.00 83.25 82 LEU A CA 1
ATOM 658 C C . LEU A 1 82 ? -6.949 -3.566 -13.098 1.00 83.25 82 LEU A C 1
ATOM 660 O O . LEU A 1 82 ? -7.029 -3.772 -14.303 1.00 83.25 82 LEU A O 1
ATOM 664 N N . ILE A 1 83 ? -6.706 -2.351 -12.598 1.00 83.31 83 ILE A N 1
ATOM 665 C CA . ILE A 1 83 ? -6.523 -1.155 -13.437 1.00 83.31 83 ILE A CA 1
ATOM 666 C C . ILE A 1 83 ? -5.320 -1.330 -14.373 1.00 83.31 83 ILE A C 1
ATOM 668 O O . ILE A 1 83 ? -5.432 -1.081 -15.569 1.00 83.31 83 ILE A O 1
ATOM 672 N N . PHE A 1 84 ? -4.176 -1.789 -13.860 1.00 79.12 84 PHE A N 1
ATOM 673 C CA . PHE A 1 84 ? -2.995 -2.046 -14.690 1.00 79.12 84 PHE A CA 1
ATOM 674 C C . PHE A 1 84 ? -3.241 -3.149 -15.725 1.00 79.12 84 PHE A C 1
ATOM 676 O O . PHE A 1 84 ? -2.813 -3.005 -16.868 1.00 79.12 84 PHE A O 1
ATOM 683 N N . PHE A 1 85 ? -3.953 -4.214 -15.353 1.00 82.81 85 PHE A N 1
ATOM 684 C CA . PHE A 1 85 ? -4.321 -5.288 -16.270 1.00 82.81 85 PHE A CA 1
ATOM 685 C C . PHE A 1 85 ? -5.236 -4.787 -17.392 1.00 82.81 85 PHE A C 1
ATOM 687 O O . PHE A 1 85 ? -4.977 -5.079 -18.553 1.00 82.81 85 PHE A O 1
ATOM 694 N N . LEU A 1 86 ? -6.254 -3.983 -17.073 1.00 83.06 86 LEU A N 1
ATOM 695 C CA . LEU A 1 86 ? -7.151 -3.397 -18.074 1.00 83.06 86 LEU A CA 1
ATOM 696 C C . LEU A 1 86 ? -6.439 -2.387 -18.989 1.00 83.06 86 LEU A C 1
ATOM 698 O O . LEU A 1 86 ? -6.793 -2.283 -20.158 1.00 83.06 86 LEU A O 1
ATOM 702 N N . SER A 1 87 ? -5.436 -1.666 -18.479 1.00 78.00 87 SER A N 1
ATOM 703 C CA . SER A 1 87 ? -4.710 -0.647 -19.249 1.00 78.00 87 SER A CA 1
ATOM 704 C C . SER A 1 87 ? -3.577 -1.206 -20.115 1.00 78.00 87 SER A C 1
ATOM 706 O O . SER A 1 87 ? -3.326 -0.682 -21.195 1.00 78.00 87 SER A O 1
ATOM 708 N N . VAL A 1 88 ? -2.852 -2.223 -19.639 1.00 77.56 88 VAL A N 1
ATOM 709 C CA . VAL A 1 88 ? -1.612 -2.721 -20.277 1.00 77.56 88 VAL A CA 1
ATOM 710 C C . VAL A 1 88 ? -1.760 -4.169 -20.766 1.00 77.56 88 VAL A C 1
ATOM 712 O O . VAL A 1 88 ? -0.889 -4.683 -21.460 1.00 77.56 88 VAL A O 1
ATOM 715 N N . GLY A 1 89 ? -2.841 -4.863 -20.398 1.00 77.19 89 GLY A N 1
ATOM 716 C CA . GLY A 1 89 ? -3.070 -6.272 -20.741 1.00 77.19 89 GLY A CA 1
ATOM 717 C C . GLY A 1 89 ? -2.146 -7.258 -20.017 1.00 77.19 89 GLY A C 1
ATOM 718 O O . GLY A 1 89 ? -2.205 -8.455 -20.278 1.00 77.19 89 GLY A O 1
ATOM 719 N N . ASN A 1 90 ? -1.286 -6.781 -19.111 1.00 72.50 90 ASN A N 1
ATOM 720 C CA . ASN A 1 90 ? -0.274 -7.594 -18.443 1.00 72.50 90 ASN A CA 1
ATOM 721 C C . ASN A 1 90 ? -0.537 -7.690 -16.931 1.00 72.50 90 ASN A C 1
ATOM 723 O O . ASN A 1 90 ? -0.711 -6.677 -16.248 1.00 72.50 90 ASN A O 1
ATOM 727 N N . TYR A 1 91 ? -0.534 -8.916 -16.399 1.00 73.00 91 TYR A N 1
ATOM 728 C CA . TYR A 1 91 ? -0.683 -9.207 -14.973 1.00 73.00 91 TYR A CA 1
ATOM 729 C C . TYR A 1 91 ? 0.627 -9.761 -14.402 1.00 73.00 91 TYR A C 1
ATOM 731 O O . TYR A 1 91 ? 0.859 -10.965 -14.356 1.00 73.00 91 TYR A O 1
ATOM 739 N N . MET A 1 92 ? 1.494 -8.869 -13.926 1.00 72.19 92 MET A N 1
ATOM 740 C CA . MET A 1 92 ? 2.718 -9.250 -13.215 1.00 72.19 92 MET A CA 1
ATOM 741 C C . MET A 1 92 ? 2.480 -9.213 -11.706 1.00 72.19 92 MET A C 1
ATOM 743 O O . MET A 1 92 ? 2.359 -8.130 -11.122 1.00 72.19 92 MET A O 1
ATOM 747 N N . PHE A 1 93 ? 2.414 -10.376 -11.056 1.00 75.50 93 PHE A N 1
ATOM 748 C CA . PHE A 1 93 ? 2.278 -10.480 -9.601 1.00 75.50 93 PHE A CA 1
ATOM 749 C C . PHE A 1 93 ? 3.625 -10.758 -8.937 1.00 75.50 93 PHE A C 1
ATOM 751 O O . PHE A 1 93 ? 4.265 -11.773 -9.184 1.00 75.50 93 PHE A O 1
ATOM 758 N N . THR A 1 94 ? 4.043 -9.851 -8.057 1.00 83.75 94 THR A N 1
ATOM 759 C CA . THR A 1 94 ? 5.277 -9.972 -7.280 1.00 83.75 94 THR A CA 1
ATOM 760 C C . THR A 1 94 ? 4.911 -10.201 -5.807 1.00 83.75 94 THR A C 1
ATOM 762 O O . THR A 1 94 ? 4.523 -9.248 -5.116 1.00 83.75 94 THR A O 1
ATOM 765 N N . PRO A 1 95 ? 4.983 -11.450 -5.303 1.00 85.19 95 PRO A N 1
ATOM 766 C CA . PRO A 1 95 ? 4.464 -11.804 -3.980 1.00 85.19 95 PRO A CA 1
ATOM 767 C C . PRO A 1 95 ? 5.193 -11.073 -2.851 1.00 85.19 95 PRO A C 1
ATOM 769 O O . PRO A 1 95 ? 4.546 -10.539 -1.953 1.00 85.19 95 PRO A O 1
ATOM 772 N N . LEU A 1 96 ? 6.522 -10.956 -2.939 1.00 86.56 96 LEU A N 1
ATOM 773 C CA . LEU A 1 96 ? 7.339 -10.313 -1.907 1.00 86.56 96 LEU A CA 1
ATOM 774 C C . LEU A 1 96 ? 6.977 -8.834 -1.708 1.00 86.56 96 LEU A C 1
ATOM 776 O O . LEU A 1 96 ? 6.669 -8.416 -0.595 1.00 86.56 96 LEU A O 1
ATOM 780 N N . SER A 1 97 ? 6.952 -8.040 -2.784 1.00 87.81 97 SER A N 1
ATOM 781 C CA . SER A 1 97 ? 6.579 -6.621 -2.687 1.00 87.81 97 SER A CA 1
ATOM 782 C C . SER A 1 97 ? 5.143 -6.445 -2.204 1.00 87.81 97 SER A C 1
ATOM 784 O O . SER A 1 97 ? 4.853 -5.522 -1.452 1.00 87.81 97 SER A O 1
ATOM 786 N N . SER A 1 98 ? 4.245 -7.347 -2.611 1.00 90.19 98 SER A N 1
ATOM 787 C CA . SER A 1 98 ? 2.838 -7.285 -2.218 1.00 90.19 98 SER A CA 1
ATOM 788 C C . SER A 1 98 ? 2.668 -7.545 -0.722 1.00 90.19 98 SER A C 1
ATOM 790 O O . SER A 1 98 ? 1.958 -6.800 -0.050 1.00 90.19 98 SER A O 1
ATOM 792 N N . ALA A 1 99 ? 3.381 -8.537 -0.180 1.00 92.19 99 ALA A N 1
ATOM 793 C CA . ALA A 1 99 ? 3.416 -8.805 1.254 1.00 92.19 99 ALA A CA 1
ATOM 794 C C . ALA A 1 99 ? 3.982 -7.613 2.042 1.00 92.19 99 ALA A C 1
ATOM 796 O O . ALA A 1 99 ? 3.394 -7.214 3.044 1.00 92.19 99 ALA A O 1
ATOM 797 N N . ILE A 1 100 ? 5.065 -6.993 1.557 1.00 93.56 100 ILE A N 1
ATOM 798 C CA . ILE A 1 100 ? 5.662 -5.804 2.186 1.00 93.56 100 ILE A CA 1
ATOM 799 C C . ILE A 1 100 ? 4.659 -4.646 2.232 1.00 93.56 100 ILE A C 1
ATOM 801 O O . ILE A 1 100 ? 4.484 -4.035 3.285 1.00 93.56 100 ILE A O 1
ATOM 805 N N . TYR A 1 101 ? 3.948 -4.371 1.137 1.00 94.25 101 TYR A N 1
ATOM 806 C CA . TYR A 1 101 ? 2.937 -3.309 1.099 1.00 94.25 101 TYR A CA 1
ATOM 807 C C . TYR A 1 101 ? 1.773 -3.581 2.055 1.00 94.25 101 TYR A C 1
ATOM 809 O O . TYR A 1 101 ? 1.355 -2.685 2.790 1.00 94.25 101 TYR A O 1
ATOM 817 N N . ILE A 1 102 ? 1.284 -4.822 2.098 1.00 93.81 102 ILE A N 1
ATOM 818 C CA . ILE A 1 102 ? 0.204 -5.224 3.006 1.00 93.81 102 ILE A CA 1
ATOM 819 C C . ILE A 1 102 ? 0.637 -5.055 4.466 1.00 93.81 102 ILE A C 1
ATOM 821 O O . ILE A 1 102 ? -0.073 -4.417 5.244 1.00 93.81 102 ILE A O 1
ATOM 825 N N . LEU A 1 103 ? 1.819 -5.557 4.834 1.00 94.38 103 LEU A N 1
ATOM 826 C CA . LEU A 1 103 ? 2.359 -5.420 6.188 1.00 94.38 103 LEU A CA 1
ATOM 827 C C . LEU A 1 103 ? 2.585 -3.953 6.565 1.00 94.38 103 LEU A C 1
ATOM 829 O O . LEU A 1 103 ? 2.212 -3.538 7.661 1.00 94.38 103 LEU A O 1
ATOM 833 N N . SER A 1 104 ? 3.127 -3.154 5.644 1.00 94.38 104 SER A N 1
ATOM 834 C CA . SER A 1 104 ? 3.344 -1.721 5.845 1.00 94.38 104 SER A CA 1
ATOM 835 C C . SER A 1 104 ? 2.032 -0.983 6.129 1.00 94.38 104 SER A C 1
ATOM 837 O O . SER A 1 104 ? 1.956 -0.170 7.052 1.00 94.38 104 SER A O 1
ATOM 839 N N . SER A 1 105 ? 0.958 -1.342 5.423 1.00 94.06 105 SER A N 1
ATOM 840 C CA . SER A 1 105 ? -0.379 -0.812 5.695 1.00 94.06 105 SER A CA 1
ATOM 841 C C . SER A 1 105 ? -0.970 -1.298 7.015 1.00 94.06 105 SER A C 1
ATOM 843 O O . SER A 1 105 ? -1.615 -0.526 7.721 1.00 94.06 105 SER A O 1
ATOM 845 N N . GLY A 1 106 ? -0.713 -2.549 7.402 1.00 93.00 106 GLY A N 1
ATOM 846 C CA . GLY A 1 106 ? -1.067 -3.059 8.726 1.00 93.00 106 GLY A CA 1
ATOM 847 C C . GLY A 1 106 ? -0.431 -2.230 9.846 1.00 93.00 106 GLY A C 1
ATOM 848 O O . GLY A 1 106 ? -1.140 -1.784 10.750 1.00 93.00 106 GLY A O 1
ATOM 849 N N . ILE A 1 107 ? 0.875 -1.951 9.743 1.00 93.62 107 ILE A N 1
ATOM 850 C CA . ILE A 1 107 ? 1.614 -1.076 10.672 1.00 93.62 107 ILE A CA 1
ATOM 851 C C . ILE A 1 107 ? 1.018 0.335 10.664 1.00 93.62 107 ILE A C 1
ATOM 853 O O . ILE A 1 107 ? 0.723 0.883 11.726 1.00 93.62 107 ILE A O 1
ATOM 857 N N . GLY A 1 108 ? 0.765 0.893 9.478 1.00 91.31 108 GLY A N 1
ATOM 858 C CA . GLY A 1 108 ? 0.065 2.166 9.321 1.00 91.31 108 GLY A CA 1
ATOM 859 C C . GLY A 1 108 ? -1.267 2.188 10.070 1.00 91.31 108 GLY A C 1
ATOM 860 O O . GLY A 1 108 ? -1.535 3.117 10.823 1.00 91.31 108 GLY A O 1
ATOM 861 N N . GLY A 1 109 ? -2.065 1.126 9.952 1.00 89.69 109 GLY A N 1
ATOM 862 C CA . GLY A 1 109 ? -3.339 0.964 10.651 1.00 89.69 109 GLY A CA 1
ATOM 863 C C . GLY A 1 109 ? -3.226 0.986 12.176 1.00 89.69 109 GLY A C 1
ATOM 864 O O . GLY A 1 109 ? -4.087 1.576 12.833 1.00 89.69 109 GLY A O 1
ATOM 865 N N . ILE A 1 110 ? -2.166 0.400 12.748 1.00 91.75 110 ILE A N 1
ATOM 866 C CA . ILE A 1 110 ? -1.854 0.502 14.189 1.00 91.75 110 ILE A CA 1
ATOM 867 C C . ILE A 1 110 ? -1.543 1.947 14.556 1.00 91.75 110 ILE A C 1
ATOM 869 O O . ILE A 1 110 ? -2.094 2.481 15.511 1.00 91.75 110 ILE A O 1
ATOM 873 N N . LEU A 1 111 ? -0.671 2.597 13.790 1.00 89.06 111 LEU A N 1
ATOM 874 C CA . LEU A 1 111 ? -0.291 3.978 14.065 1.00 89.06 111 LEU A CA 1
ATOM 875 C C . LEU A 1 111 ? -1.510 4.904 13.981 1.00 89.06 111 LEU A C 1
ATOM 877 O O . LEU A 1 111 ? -1.705 5.752 14.846 1.00 89.06 111 LEU A O 1
ATOM 881 N N . GLY A 1 112 ? -2.385 4.682 12.999 1.00 85.38 112 GLY A N 1
ATOM 882 C CA . GLY A 1 112 ? -3.603 5.458 12.789 1.00 85.38 112 GLY A CA 1
ATOM 883 C C . GLY A 1 112 ? -4.568 5.446 13.974 1.00 85.38 112 GLY A C 1
ATOM 884 O O . GLY A 1 112 ? -5.190 6.472 14.245 1.00 85.38 112 GLY A O 1
ATOM 885 N N . ILE A 1 113 ? -4.677 4.328 14.704 1.00 87.69 113 ILE A N 1
ATOM 886 C CA . ILE A 1 113 ? -5.515 4.253 15.914 1.00 87.69 113 ILE A CA 1
ATOM 887 C C . ILE A 1 113 ? -4.854 4.890 17.144 1.00 87.69 113 ILE A C 1
ATOM 889 O O . ILE A 1 113 ? -5.567 5.282 18.063 1.00 87.69 113 ILE A O 1
ATOM 893 N N . SER A 1 114 ? -3.525 5.014 17.162 1.00 84.94 114 SER A N 1
ATOM 894 C CA . SER A 1 114 ? -2.774 5.622 18.270 1.00 84.94 114 SER A CA 1
ATOM 895 C C . SER A 1 114 ? -2.805 7.154 18.250 1.00 84.94 114 SER A C 1
ATOM 897 O O . SER A 1 114 ? -2.608 7.790 19.283 1.00 84.94 114 SER A O 1
ATOM 899 N N . PHE A 1 115 ? -3.052 7.769 17.090 1.00 80.81 115 PHE A N 1
ATOM 900 C CA . PHE A 1 115 ? -3.201 9.220 16.976 1.00 80.81 115 PHE A CA 1
ATOM 901 C C . PHE A 1 115 ? -4.606 9.684 17.363 1.00 80.81 115 PHE A C 1
ATOM 903 O O . PHE A 1 115 ? -5.589 8.974 17.160 1.00 80.81 115 PHE A O 1
ATOM 910 N N . LYS A 1 116 ? -4.721 10.925 17.859 1.00 75.88 116 LYS A N 1
ATOM 911 C CA . LYS A 1 116 ? -6.021 11.565 18.108 1.00 75.88 116 LYS A CA 1
ATOM 912 C C . LYS A 1 116 ? -6.884 11.469 16.848 1.00 75.88 116 LYS A C 1
ATOM 914 O O . LYS A 1 116 ? -6.400 11.735 15.750 1.00 75.88 116 LYS A O 1
ATOM 919 N N . LYS A 1 117 ? -8.152 11.086 17.008 1.00 74.62 117 LYS A N 1
ATOM 920 C CA . LYS A 1 117 ? -9.082 10.917 15.889 1.00 74.62 117 LYS A CA 1
ATOM 921 C C . LYS A 1 117 ? -9.243 12.235 15.123 1.00 74.62 117 LYS A C 1
ATOM 923 O O . LYS A 1 117 ? -9.712 13.223 15.685 1.00 74.62 117 LYS A O 1
ATOM 928 N N . ILE A 1 118 ? -8.818 12.234 13.862 1.00 68.38 118 ILE A N 1
ATOM 929 C CA . ILE A 1 118 ? -8.864 13.391 12.955 1.00 68.38 118 ILE A CA 1
ATOM 930 C C . ILE A 1 118 ? -10.131 13.330 12.090 1.00 68.38 118 ILE A C 1
ATOM 932 O O . ILE A 1 118 ? -10.701 14.369 11.755 1.00 68.38 118 ILE A O 1
ATOM 936 N N . PHE A 1 119 ? -10.584 12.117 11.755 1.00 57.81 119 PHE A N 1
ATOM 937 C CA . PHE A 1 119 ? -11.673 11.857 10.808 1.00 57.81 119 PHE A CA 1
ATOM 938 C C . PHE A 1 119 ? -12.883 11.168 11.433 1.00 57.81 119 PHE A C 1
ATOM 940 O O . PHE A 1 119 ? -12.690 10.274 12.284 1.00 57.81 119 PHE A O 1
#

pLDDT: mean 80.71, std 10.61, range [45.88, 94.38]

Foldseek 3Di:
DVVVVVLVVVLVVVVVVLLVVVVVVQVVVCVVPVDHDDPVVVLVVLLVSLLQNLLVQLLSVLPPSLVRSLVSLVVSVVVSQVVCCVVPVDRDDDPVSSVSSSVSSSNSSVNNNVDDRPD

Organism: NCBI:txid2840900